Protein AF-T1BZK0-F1 (afdb_monomer_lite)

InterPro domains:
  IPR000305 GIY-YIG endonuclease [PF01541] (3-40)
  IPR000305 GIY-YIG endonuclease [PS50164] (1-40)
  IPR035901 GIY-YIG endonuclease superfamily [G3DSA:3.40.1440.10] (1-40)
  IPR035901 GIY-YIG endonuclease superfamily [SSF82771] (1-40)
  IPR050190 UPF0213 domain-containing protein [PTHR34477] (1-40)

Foldseek 3Di:
DDKDWDWDQDPVRDIDIDIDPDVVVLVVCLCVVNNDVVSD

Secondary structure (DSSP, 8-state):
---EEEEEE-TTS-EEEEEESSHHHHHHHHHTT-S-STT-

Radius of gyration: 9.98 Å; chains: 1; bounding box: 26×18×22 Å

Sequence (40 aa):
MAWFVYLIECVDGSLYTGIAVNVDARYIAHARGKGARYTR

Organism: NCBI:txid410659

pLDDT: mean 92.38, std 6.38, range [72.19, 97.88]

Structure (mmCIF, N/CA/C/O backbone):
data_AF-T1BZK0-F1
#
_entry.id   AF-T1BZK0-F1
#
loop_
_atom_site.group_PDB
_atom_site.id
_atom_site.type_symbol
_atom_site.label_atom_id
_atom_site.label_alt_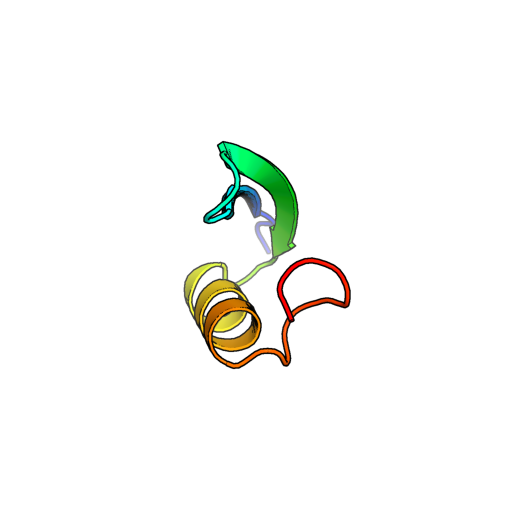id
_atom_site.label_comp_id
_atom_site.label_asym_id
_atom_site.label_entity_id
_atom_site.label_seq_id
_atom_site.pdbx_PDB_ins_code
_atom_site.Cartn_x
_atom_site.Cartn_y
_atom_site.Cartn_z
_atom_site.occupancy
_atom_site.B_iso_or_equiv
_atom_site.auth_seq_id
_atom_site.auth_comp_id
_atom_site.auth_asym_id
_atom_site.auth_atom_id
_atom_site.pdbx_PDB_model_num
ATOM 1 N N . MET A 1 1 ? 14.819 5.771 -12.725 1.00 80.81 1 MET A N 1
ATOM 2 C CA . MET A 1 1 ? 13.602 5.030 -12.328 1.00 80.81 1 MET A CA 1
ATOM 3 C C . MET A 1 1 ? 12.915 5.833 -11.234 1.00 80.81 1 MET A C 1
ATOM 5 O O . MET A 1 1 ? 13.602 6.184 -10.282 1.00 80.81 1 MET A O 1
ATOM 9 N N . ALA A 1 2 ? 11.637 6.181 -11.385 1.00 93.62 2 ALA A N 1
ATOM 10 C CA . ALA A 1 2 ? 10.907 6.941 -10.368 1.00 93.62 2 ALA A CA 1
ATOM 11 C C . ALA A 1 2 ? 10.302 6.000 -9.317 1.00 93.62 2 ALA A C 1
ATOM 13 O O . ALA A 1 2 ? 9.853 4.904 -9.650 1.00 93.62 2 ALA A O 1
ATOM 14 N N . TRP A 1 3 ? 10.295 6.445 -8.065 1.00 97.56 3 TRP A N 1
ATOM 15 C CA . TRP A 1 3 ? 9.582 5.800 -6.968 1.00 97.56 3 TRP A CA 1
ATOM 16 C C . TRP A 1 3 ? 8.424 6.689 -6.543 1.00 97.56 3 TRP A C 1
ATOM 18 O O . TRP A 1 3 ? 8.561 7.911 -6.515 1.00 97.56 3 TRP A O 1
ATOM 28 N N . PHE A 1 4 ? 7.311 6.067 -6.180 1.00 97.88 4 PHE A N 1
ATOM 29 C CA . PHE A 1 4 ? 6.102 6.762 -5.770 1.00 97.88 4 PHE A CA 1
ATOM 30 C C . PHE A 1 4 ? 5.744 6.358 -4.352 1.00 97.88 4 PHE A C 1
ATOM 32 O O . PHE A 1 4 ? 5.620 5.168 -4.054 1.00 97.88 4 PHE A O 1
ATOM 39 N N . VAL A 1 5 ? 5.569 7.358 -3.495 1.00 97.88 5 VAL A N 1
ATOM 40 C CA . VAL A 1 5 ? 4.963 7.194 -2.174 1.00 97.88 5 VAL A CA 1
ATOM 41 C C . VAL A 1 5 ? 3.455 7.340 -2.337 1.00 97.88 5 VAL A C 1
ATOM 43 O O . VAL A 1 5 ? 2.997 8.249 -3.028 1.00 97.88 5 VAL A O 1
ATOM 46 N N . TYR A 1 6 ? 2.690 6.441 -1.726 1.00 96.38 6 TYR A N 1
ATOM 47 C CA . TYR A 1 6 ? 1.234 6.420 -1.817 1.00 96.38 6 TYR A CA 1
ATOM 48 C C . TYR A 1 6 ? 0.590 6.105 -0.466 1.00 96.38 6 TYR A C 1
ATOM 50 O O . TYR A 1 6 ? 1.229 5.573 0.448 1.00 96.38 6 TYR A O 1
ATOM 58 N N . LEU A 1 7 ? -0.698 6.426 -0.379 1.00 96.94 7 LEU A N 1
ATOM 59 C CA . LEU A 1 7 ? -1.571 6.171 0.760 1.00 96.94 7 LEU A CA 1
ATOM 60 C C . LEU A 1 7 ? -2.783 5.362 0.280 1.00 96.94 7 LEU A C 1
ATOM 62 O O . LEU A 1 7 ? -3.289 5.602 -0.815 1.00 96.94 7 LEU A O 1
ATOM 66 N N . ILE A 1 8 ? -3.233 4.409 1.092 1.00 94.81 8 ILE A N 1
ATOM 67 C CA . ILE A 1 8 ? -4.477 3.656 0.903 1.00 94.81 8 ILE A CA 1
ATOM 68 C C . ILE A 1 8 ? -5.344 3.893 2.134 1.00 94.81 8 ILE A C 1
ATOM 70 O O . ILE A 1 8 ? -4.875 3.690 3.252 1.00 94.81 8 ILE A O 1
ATOM 74 N N . GLU A 1 9 ? -6.600 4.275 1.927 1.00 95.19 9 GLU A N 1
ATOM 75 C CA . GLU A 1 9 ? -7.610 4.267 2.982 1.00 95.19 9 GLU A CA 1
ATOM 76 C C . GLU A 1 9 ? -8.176 2.852 3.139 1.00 95.19 9 GLU A C 1
ATOM 78 O O . GLU A 1 9 ? -8.643 2.232 2.179 1.00 95.19 9 GLU A O 1
ATOM 83 N N . CYS A 1 10 ? -8.057 2.309 4.344 1.00 92.38 10 CYS A N 1
ATOM 84 C CA . CYS A 1 10 ? -8.577 1.003 4.709 1.00 92.38 10 CYS A CA 1
ATOM 85 C C . CYS A 1 10 ? -10.038 1.110 5.170 1.00 92.38 10 CYS A C 1
ATOM 87 O O . CYS A 1 10 ? -10.527 2.180 5.513 1.00 92.38 10 CYS A O 1
ATOM 89 N N . VAL A 1 11 ? -10.745 -0.024 5.187 1.00 90.88 11 VAL A N 1
ATOM 90 C CA . VAL A 1 11 ? -12.188 -0.084 5.502 1.00 90.88 11 VAL A CA 1
ATOM 91 C C . VAL A 1 11 ? -12.514 0.451 6.903 1.00 90.88 11 VAL A C 1
ATOM 93 O O . VAL A 1 11 ? -13.604 0.965 7.129 1.00 90.88 11 VAL A O 1
ATOM 96 N N . ASP A 1 12 ? -11.573 0.354 7.839 1.00 93.50 12 ASP A N 1
ATOM 97 C CA . ASP A 1 12 ? -11.689 0.878 9.203 1.00 93.50 12 ASP A CA 1
ATOM 98 C C . ASP A 1 12 ? -11.363 2.382 9.318 1.00 93.50 12 ASP A C 1
ATOM 100 O O . ASP A 1 12 ? -11.304 2.916 10.425 1.00 93.50 12 ASP A O 1
ATOM 104 N N . GLY A 1 13 ? -11.132 3.066 8.193 1.00 94.88 13 GLY A N 1
ATOM 105 C CA . GLY A 1 13 ? -10.728 4.471 8.135 1.00 94.88 13 GLY A CA 1
ATOM 106 C C . GLY A 1 13 ? -9.247 4.707 8.443 1.00 94.88 13 GLY A C 1
ATOM 107 O O . GLY A 1 13 ? -8.803 5.856 8.478 1.00 94.88 13 GLY A O 1
ATOM 108 N N . SER A 1 14 ? -8.453 3.655 8.676 1.00 94.75 14 SER A N 1
ATOM 109 C CA . SER A 1 14 ? -7.007 3.798 8.854 1.00 94.75 14 SER A CA 1
ATOM 110 C C . SER A 1 14 ? -6.296 4.055 7.523 1.00 94.75 14 SER A C 1
ATOM 112 O O . SER A 1 14 ? -6.770 3.670 6.455 1.00 94.75 14 SER A O 1
ATOM 114 N N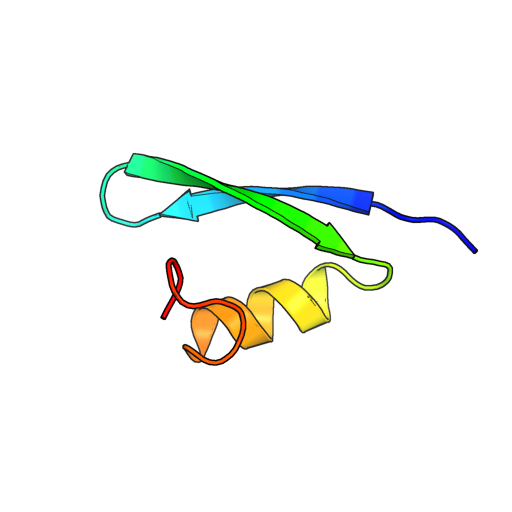 . LEU A 1 15 ? -5.129 4.706 7.580 1.00 95.75 15 LEU A N 1
ATOM 115 C CA . LEU A 1 15 ? -4.300 4.960 6.402 1.00 95.75 15 LEU A CA 1
ATOM 116 C C . LEU A 1 15 ? -3.082 4.036 6.380 1.00 95.75 15 LEU A C 1
ATOM 118 O O . LEU A 1 15 ? -2.277 4.016 7.313 1.00 95.75 15 LEU A O 1
ATOM 122 N N . TYR A 1 16 ? -2.917 3.312 5.276 1.00 94.69 16 TYR A N 1
ATOM 123 C CA . TYR A 1 16 ? -1.723 2.529 4.980 1.00 94.69 16 TYR A CA 1
ATOM 124 C C . TYR A 1 16 ? -0.802 3.295 4.029 1.00 94.69 16 TYR A C 1
ATOM 126 O O . TYR A 1 16 ? -1.197 3.636 2.915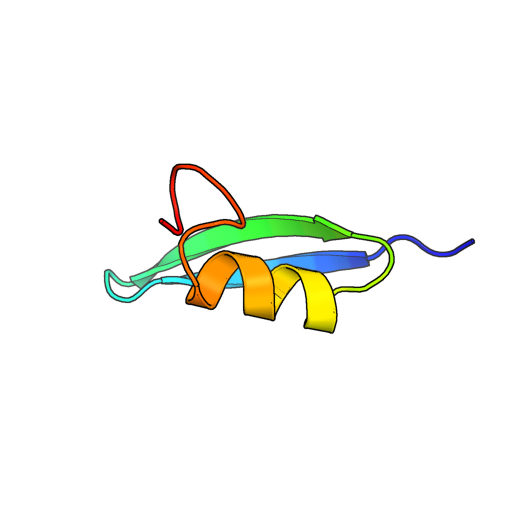 1.00 94.69 16 TYR A O 1
ATOM 134 N N . THR A 1 17 ? 0.449 3.506 4.436 1.00 96.69 17 THR A N 1
ATOM 135 C CA . THR A 1 17 ? 1.472 4.161 3.608 1.00 96.69 17 THR A CA 1
ATOM 136 C C . THR A 1 17 ? 2.389 3.127 2.967 1.00 96.69 17 THR A C 1
ATOM 138 O O . THR A 1 17 ? 2.870 2.207 3.634 1.00 96.69 17 THR A O 1
ATOM 141 N N . GLY A 1 18 ? 2.687 3.298 1.681 1.00 95.69 18 GLY A N 1
ATOM 142 C CA . GLY A 1 18 ? 3.606 2.431 0.954 1.00 95.69 18 GLY A CA 1
ATOM 143 C C . GLY A 1 18 ? 4.429 3.169 -0.096 1.00 95.69 18 GLY A C 1
ATOM 144 O O . GLY A 1 18 ? 4.206 4.341 -0.392 1.00 95.69 18 GLY A O 1
ATOM 145 N N . ILE A 1 19 ? 5.403 2.456 -0.660 1.00 97.31 19 ILE A N 1
ATOM 146 C CA . ILE A 1 19 ? 6.258 2.941 -1.745 1.00 97.31 19 ILE A CA 1
ATOM 147 C C . ILE A 1 19 ? 6.376 1.869 -2.833 1.00 97.31 19 ILE A C 1
ATOM 149 O O . ILE A 1 19 ? 6.513 0.681 -2.531 1.00 97.31 19 ILE A O 1
ATOM 153 N N . ALA A 1 20 ? 6.269 2.261 -4.101 1.00 97.12 20 ALA A N 1
ATOM 154 C CA . ALA A 1 20 ? 6.403 1.353 -5.239 1.00 97.12 20 ALA A CA 1
ATOM 155 C C . ALA A 1 20 ? 6.826 2.096 -6.512 1.00 97.12 20 ALA A C 1
ATOM 157 O O . ALA A 1 20 ? 6.589 3.291 -6.655 1.00 97.12 20 ALA A O 1
ATOM 158 N N . VAL A 1 21 ? 7.420 1.366 -7.458 1.00 97.81 21 VAL A N 1
ATOM 159 C CA . VAL A 1 21 ? 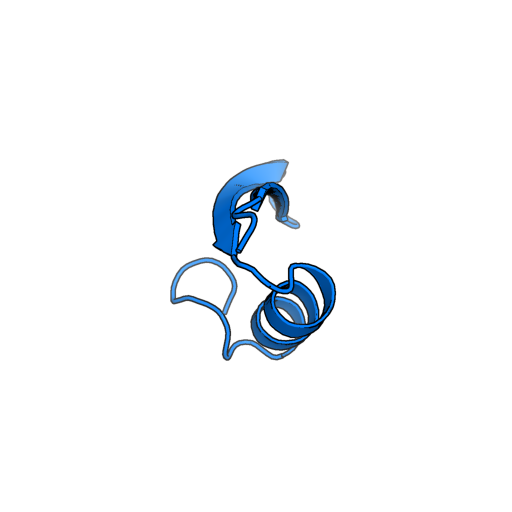7.647 1.852 -8.832 1.00 97.81 21 VAL A CA 1
ATOM 160 C C . VAL A 1 21 ? 6.403 1.690 -9.717 1.00 97.81 21 VAL A C 1
ATOM 162 O O . VAL A 1 21 ? 6.203 2.467 -10.640 1.00 97.81 21 VAL A O 1
ATOM 165 N N . ASN A 1 22 ? 5.553 0.698 -9.422 1.00 97.19 22 ASN A N 1
ATOM 166 C CA . ASN A 1 22 ? 4.270 0.453 -10.083 1.00 97.19 22 ASN A CA 1
ATOM 167 C C . ASN A 1 22 ? 3.177 0.382 -9.008 1.00 97.19 22 ASN A C 1
ATOM 169 O O . ASN A 1 22 ? 3.017 -0.643 -8.338 1.00 97.19 22 ASN A O 1
ATOM 173 N N . VAL A 1 23 ? 2.489 1.507 -8.800 1.00 96.62 23 VAL A N 1
ATOM 174 C CA . VAL A 1 23 ? 1.486 1.669 -7.738 1.00 96.62 23 VAL A CA 1
ATOM 175 C C . VAL A 1 23 ? 0.246 0.820 -8.019 1.00 96.62 23 VAL A C 1
ATOM 177 O O . VAL A 1 23 ? -0.229 0.149 -7.108 1.00 96.62 23 VAL A O 1
ATOM 180 N N . ASP A 1 24 ? -0.212 0.745 -9.271 1.00 96.31 24 ASP A N 1
ATOM 181 C CA . ASP A 1 24 ? -1.416 -0.010 -9.649 1.00 96.31 24 ASP A CA 1
ATOM 182 C C . ASP A 1 24 ? -1.265 -1.508 -9.376 1.00 96.31 24 ASP A C 1
ATOM 184 O O . ASP A 1 24 ? -2.094 -2.130 -8.705 1.00 96.31 24 ASP A O 1
ATOM 188 N N . ALA A 1 25 ? -0.154 -2.099 -9.828 1.00 96.50 25 ALA A N 1
ATOM 189 C CA . ALA A 1 25 ? 0.142 -3.504 -9.564 1.00 96.50 25 ALA A CA 1
ATOM 190 C C . ALA A 1 25 ? 0.256 -3.775 -8.057 1.00 96.50 25 ALA A C 1
ATOM 192 O O . ALA A 1 25 ? -0.168 -4.830 -7.571 1.00 96.50 25 ALA A O 1
ATOM 193 N N . ARG A 1 26 ? 0.805 -2.814 -7.302 1.00 96.69 26 ARG A N 1
ATOM 194 C CA . ARG A 1 26 ? 0.945 -2.929 -5.852 1.00 96.69 26 ARG A CA 1
ATOM 195 C C . ARG A 1 26 ? -0.405 -2.851 -5.142 1.00 96.69 26 ARG A C 1
ATOM 197 O O . ARG A 1 26 ? -0.660 -3.679 -4.269 1.00 96.69 26 ARG A O 1
ATOM 204 N N . TYR A 1 27 ? -1.282 -1.942 -5.553 1.00 95.12 27 TYR A N 1
ATOM 205 C CA . TYR A 1 27 ? -2.645 -1.830 -5.039 1.00 95.12 27 TYR A CA 1
ATOM 206 C C . TYR A 1 27 ? -3.453 -3.113 -5.282 1.00 95.12 27 TYR A C 1
ATOM 208 O O . TYR A 1 27 ? -4.058 -3.636 -4.349 1.00 95.12 27 TYR A O 1
ATOM 216 N N . ILE A 1 28 ? -3.378 -3.705 -6.480 1.00 95.31 28 ILE A N 1
ATOM 217 C CA . ILE A 1 28 ? -4.044 -4.987 -6.781 1.00 95.31 28 ILE A CA 1
ATOM 218 C C . ILE A 1 28 ? -3.556 -6.106 -5.848 1.00 95.31 28 ILE A C 1
ATOM 220 O O . ILE A 1 28 ? -4.345 -6.952 -5.423 1.00 95.31 28 ILE A O 1
ATOM 224 N N . ALA A 1 29 ? -2.263 -6.134 -5.507 1.00 94.75 29 ALA A N 1
ATOM 225 C CA . ALA A 1 29 ? -1.739 -7.103 -4.548 1.00 94.75 29 ALA A CA 1
ATOM 226 C C . ALA A 1 29 ? -2.326 -6.892 -3.143 1.00 94.75 29 ALA A C 1
ATOM 228 O O . ALA A 1 29 ? -2.678 -7.878 -2.494 1.00 94.75 29 ALA A O 1
ATOM 229 N N . HIS A 1 30 ? -2.463 -5.639 -2.692 1.00 93.94 30 HIS A N 1
ATOM 230 C CA . HIS A 1 30 ? -3.138 -5.295 -1.436 1.00 93.94 30 HIS A CA 1
ATOM 231 C C . HIS A 1 30 ? -4.605 -5.742 -1.453 1.00 93.94 30 HIS A C 1
ATOM 233 O O . HIS A 1 30 ? -5.001 -6.523 -0.601 1.00 93.94 30 HIS A O 1
ATOM 239 N N . ALA A 1 31 ? -5.372 -5.395 -2.488 1.00 90.81 31 ALA A N 1
ATOM 240 C CA . ALA A 1 31 ? -6.779 -5.789 -2.616 1.00 90.81 31 ALA A CA 1
ATOM 241 C C . ALA A 1 31 ? -7.008 -7.318 -2.657 1.00 90.81 31 ALA A C 1
ATOM 243 O O . ALA A 1 31 ? -8.097 -7.795 -2.356 1.00 90.81 31 ALA A O 1
ATOM 244 N N . ARG A 1 32 ? -5.988 -8.105 -3.030 1.00 93.06 32 ARG A N 1
ATOM 245 C CA . ARG A 1 32 ? -6.015 -9.584 -3.044 1.00 93.06 32 ARG A CA 1
ATOM 246 C C . ARG A 1 32 ? -5.463 -10.226 -1.765 1.00 93.06 32 ARG A C 1
ATOM 248 O O . ARG A 1 32 ? -5.236 -11.436 -1.748 1.00 93.06 32 ARG A O 1
ATOM 255 N N . GLY A 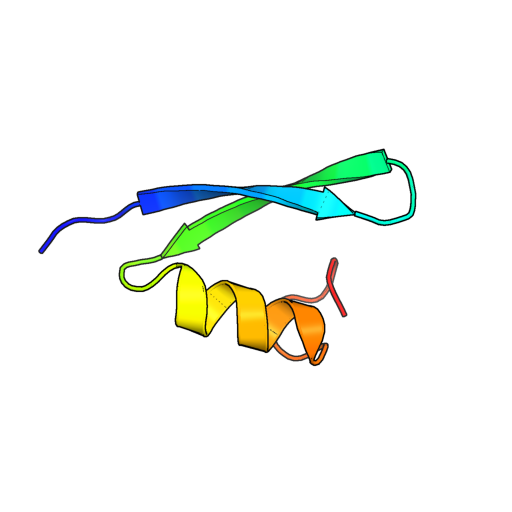1 33 ? -5.140 -9.427 -0.753 1.00 89.12 33 GLY A N 1
ATOM 256 C CA . GLY A 1 33 ? -4.562 -9.870 0.513 1.00 89.12 33 GLY A CA 1
ATOM 257 C C . GLY A 1 33 ? -3.103 -10.354 0.437 1.00 89.12 33 GLY A C 1
ATOM 258 O O . GLY A 1 33 ? -2.594 -11.025 1.339 1.00 89.12 33 GLY A O 1
ATOM 259 N N . LYS A 1 34 ? -2.399 -10.045 -0.660 1.00 88.56 34 LYS A N 1
ATOM 260 C CA . LYS A 1 34 ? -1.004 -10.457 -0.925 1.00 88.56 34 LYS A CA 1
ATOM 261 C C . LYS A 1 34 ? -0.002 -9.297 -0.861 1.00 88.56 34 LYS A C 1
ATOM 263 O O . LYS A 1 34 ? 1.188 -9.518 -1.061 1.00 88.56 34 LYS A O 1
ATOM 268 N N . GLY A 1 35 ? -0.462 -8.068 -0.621 1.00 81.50 35 GLY A N 1
ATOM 269 C CA . GLY A 1 35 ? 0.361 -6.857 -0.715 1.00 81.50 35 GLY A CA 1
ATOM 270 C C . GLY A 1 35 ? 1.111 -6.489 0.568 1.00 81.50 35 GLY A C 1
ATOM 271 O O . GLY A 1 35 ? 2.266 -6.072 0.500 1.00 81.50 35 GLY A O 1
ATOM 272 N N . ALA A 1 36 ? 0.496 -6.654 1.740 1.00 85.50 36 ALA A N 1
ATOM 273 C CA . ALA A 1 36 ? 1.143 -6.502 3.046 1.00 85.50 36 ALA A CA 1
ATOM 274 C C . ALA A 1 36 ? 0.335 -7.222 4.133 1.00 85.50 36 ALA A C 1
ATOM 276 O O . ALA A 1 36 ? -0.786 -7.653 3.892 1.00 85.50 36 ALA A O 1
ATOM 277 N N . ARG A 1 37 ? 0.904 -7.353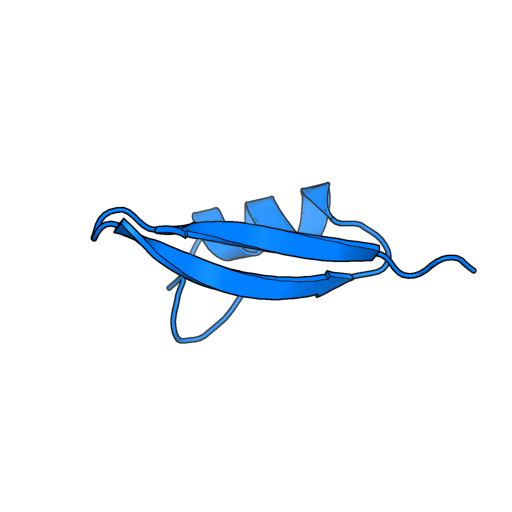 5.340 1.00 81.62 37 ARG A N 1
ATOM 278 C CA . ARG A 1 37 ? 0.200 -7.959 6.484 1.00 81.62 37 ARG A CA 1
ATOM 279 C C . ARG A 1 37 ? -1.027 -7.149 6.909 1.00 81.62 37 ARG A C 1
ATOM 281 O O . ARG A 1 37 ? -2.010 -7.745 7.314 1.00 81.62 37 ARG A O 1
ATOM 288 N N . TYR A 1 38 ? -0.925 -5.820 6.857 1.00 81.94 38 TYR A N 1
ATOM 289 C CA . TYR A 1 38 ? -1.968 -4.914 7.343 1.00 81.94 38 TYR A CA 1
ATOM 290 C C . TYR A 1 38 ? -3.168 -4.828 6.398 1.00 81.94 38 TYR A C 1
ATOM 292 O O . TYR A 1 38 ? -4.307 -4.826 6.827 1.00 81.94 38 TYR A O 1
ATOM 300 N N . THR A 1 39 ? -2.896 -4.809 5.099 1.00 75.81 39 THR A N 1
ATOM 301 C CA . THR A 1 39 ? -3.889 -4.787 4.018 1.00 75.81 39 THR A CA 1
ATOM 302 C C . THR A 1 39 ? -4.135 -6.197 3.475 1.00 75.81 39 THR A C 1
ATOM 304 O O . THR A 1 39 ? -4.279 -6.375 2.267 1.00 75.81 39 THR A O 1
ATOM 307 N N . ARG A 1 40 ? -4.066 -7.211 4.348 1.00 72.19 40 ARG A N 1
ATOM 308 C CA . ARG A 1 40 ? -4.437 -8.585 4.006 1.00 72.19 40 ARG A CA 1
ATOM 309 C C . ARG A 1 40 ? -5.949 -8.749 4.045 1.00 72.19 40 ARG A C 1
ATOM 311 O O . ARG A 1 40 ? -6.547 -8.201 4.991 1.00 72.19 40 ARG A O 1
#